Protein AF-A0A9D8SVN0-F1 (afdb_monomer)

pLDDT: mean 80.16, std 19.75, range [36.03, 97.38]

Secondary structure (DSSP, 8-state):
--------------TT---EEEEEEEGGGHHHHHHHHHHHHHHHHHHSTTT-EEEEEEESSGGGHHHHHHHIIIII--SEEEEES-HHHHHT-HHHHHHHHHHHHHHT-EEEESSTTHHHHHHHHHHHHHHHHHT-----------------

Solvent-accessible surface area (backbone atoms only — not comparable to full-atom values): 8994 Å² total; per-residue (Å²): 136,86,82,80,80,78,79,79,72,78,75,72,78,76,86,75,73,57,50,26,38,34,37,38,36,23,55,78,32,41,77,58,21,68,70,19,52,61,56,22,56,52,48,41,46,73,76,45,68,88,53,60,45,76,48,78,48,78,33,64,42,74,71,50,46,57,62,50,48,54,47,37,49,74,75,65,59,36,57,30,37,38,36,28,36,67,49,70,66,49,72,74,33,61,72,53,46,54,49,50,54,52,48,26,66,74,65,76,29,54,71,50,64,28,56,35,81,48,36,63,58,49,54,54,50,51,53,50,52,51,51,51,60,75,65,50,78,84,75,76,79,72,77,80,74,79,86,81,80,80,86,128

Sequence (152 aa):
MASRNFIKREVEPQNDAHVKVGVIVVRECEDFAEKNLQPFIQRLKELGSSTQQIYVREVTKLHDSIIMIQYMAHYTDADSIIILAPEHLVLNTPALMDGIVQQQLQWNMYITMGGAERADDMQEMYATMREMEATAPDYDVEQSDNFDISFS

Radius of gyration: 20.17 Å; Cα contacts (8 Å, |Δi|>4): 191; chains: 1; bounding box: 63×46×59 Å

Nearest PDB structures (foldseek):
  1t13-assembly1_A  TM=7.261E-01  e=9.386E-06  Brucella abortus
  1rvv-assembly1_A  TM=7.468E-01  e=5.502E-05  Bacillus subtilis
  4tlb-assembly1_F  TM=5.303E-01  e=1.264E-02  Synechococcus elongatus PCC 7942 = FACHB-805
  4tlb-assembly1_B  TM=4.845E-01  e=1.440E-02  Synechococcus elongatus PCC 7942 = FACHB-805
  6pi6-assembly1_A  TM=7.034E-01  e=3.567E-01  Pseudomonas sp. ADP

Foldseek 3Di:
DDDDDDPPDPPDPPLQPLAEEEEEEEQVANVQCVVFVVLQVVLLCVVSPPRHHYHYDYDHHPQCVLVVLVVCCVPVVHQEYEYRDDPVVQVVPVVNVVSVVVSCVVSVHHYYYYGSVCNVVRVVVSVVSVVCVVPPDPPPPPPPPDPPDDDD

Structure (mmCIF, N/CA/C/O backbone):
data_AF-A0A9D8SVN0-F1
#
_entry.id   AF-A0A9D8SVN0-F1
#
loop_
_atom_site.group_PDB
_atom_site.id
_atom_site.type_symbol
_atom_site.label_atom_id
_atom_site.label_alt_id
_atom_site.label_comp_id
_atom_site.label_asym_id
_atom_site.label_entity_id
_atom_site.label_seq_id
_atom_site.pdbx_PDB_ins_code
_atom_site.Cartn_x
_atom_site.Cartn_y
_atom_site.Cartn_z
_atom_site.occupancy
_atom_site.B_iso_or_equiv
_atom_site.auth_seq_id
_atom_site.auth_comp_id
_atom_site.auth_asym_id
_atom_site.auth_atom_id
_atom_site.pdbx_PDB_model_num
ATOM 1 N N . MET A 1 1 ? 19.371 4.076 -45.544 1.00 39.22 1 MET A N 1
ATOM 2 C CA . MET A 1 1 ? 18.449 3.957 -44.395 1.00 39.22 1 MET A CA 1
ATOM 3 C C . MET A 1 1 ? 18.617 2.557 -43.831 1.00 39.22 1 MET A C 1
ATOM 5 O O . MET A 1 1 ? 18.147 1.614 -44.448 1.00 39.22 1 MET A O 1
ATOM 9 N N . ALA A 1 2 ? 19.409 2.404 -42.768 1.00 36.03 2 ALA A N 1
ATOM 10 C CA . ALA A 1 2 ? 19.666 1.101 -42.159 1.00 36.03 2 ALA A CA 1
ATOM 11 C C . ALA A 1 2 ? 18.577 0.819 -41.117 1.00 36.03 2 ALA A C 1
ATOM 13 O O . ALA A 1 2 ? 18.496 1.517 -40.107 1.00 36.03 2 ALA A O 1
ATOM 14 N N . SER A 1 3 ? 17.720 -0.164 -41.390 1.00 38.50 3 SER A N 1
ATOM 15 C CA . SER A 1 3 ? 16.725 -0.655 -40.437 1.00 38.50 3 SER A CA 1
ATOM 16 C C . SER A 1 3 ? 17.440 -1.329 -39.269 1.00 38.50 3 SER A C 1
ATOM 18 O O . SER A 1 3 ? 18.099 -2.353 -39.445 1.00 38.50 3 SER A O 1
ATOM 20 N N . ARG A 1 4 ? 17.335 -0.740 -38.075 1.00 38.78 4 ARG A N 1
ATOM 21 C CA . ARG A 1 4 ? 17.746 -1.383 -36.824 1.00 38.78 4 ARG A CA 1
ATOM 22 C C . ARG A 1 4 ? 16.753 -2.504 -36.523 1.00 38.78 4 ARG A C 1
ATOM 24 O O . ARG A 1 4 ? 15.588 -2.241 -36.243 1.00 38.78 4 ARG A O 1
ATOM 31 N N . ASN A 1 5 ? 17.219 -3.745 -36.616 1.00 38.44 5 ASN A N 1
ATOM 32 C CA . ASN A 1 5 ? 16.486 -4.908 -36.135 1.00 38.44 5 ASN A CA 1
ATOM 33 C C . ASN A 1 5 ? 16.441 -4.847 -34.605 1.00 38.44 5 ASN A C 1
ATOM 35 O O . ASN A 1 5 ? 17.459 -5.043 -33.946 1.00 38.44 5 ASN A O 1
ATOM 39 N N . PHE A 1 6 ? 15.265 -4.566 -34.048 1.00 38.81 6 PHE A N 1
ATOM 40 C CA . PHE A 1 6 ? 14.993 -4.787 -32.634 1.00 38.81 6 PHE A CA 1
ATOM 41 C C . PHE A 1 6 ? 14.895 -6.297 -32.421 1.00 38.81 6 PHE A C 1
ATOM 43 O O . PHE A 1 6 ? 13.925 -6.933 -32.837 1.00 38.81 6 PHE A O 1
ATOM 50 N N . ILE A 1 7 ? 15.932 -6.882 -31.827 1.00 46.34 7 ILE A N 1
ATOM 51 C CA . ILE A 1 7 ? 15.885 -8.256 -31.337 1.00 46.34 7 ILE A CA 1
ATOM 52 C C . ILE A 1 7 ? 14.891 -8.240 -30.175 1.00 46.34 7 ILE A C 1
ATOM 54 O O . ILE A 1 7 ? 15.217 -7.774 -29.087 1.00 46.34 7 ILE A O 1
ATOM 58 N N . LYS A 1 8 ? 13.662 -8.709 -30.415 1.00 42.19 8 LYS A N 1
ATOM 59 C CA . LYS A 1 8 ? 12.752 -9.108 -29.340 1.00 42.19 8 LYS A CA 1
ATOM 60 C C . LYS A 1 8 ? 13.423 -10.276 -28.618 1.00 42.19 8 LYS A C 1
ATOM 62 O O . LYS A 1 8 ? 13.339 -11.407 -29.086 1.00 42.19 8 LYS A O 1
ATOM 67 N N . ARG A 1 9 ? 14.152 -10.001 -27.533 1.00 41.72 9 ARG A N 1
ATOM 68 C CA . ARG A 1 9 ? 14.438 -11.037 -26.540 1.00 41.72 9 ARG A CA 1
ATOM 69 C C . ARG A 1 9 ? 13.081 -11.426 -25.966 1.00 41.72 9 ARG A C 1
ATOM 71 O O . ARG A 1 9 ? 12.394 -10.576 -25.408 1.00 41.72 9 ARG A O 1
ATOM 78 N N . GLU A 1 10 ? 12.666 -12.670 -26.184 1.00 39.28 10 GLU A N 1
ATOM 79 C CA . GLU A 1 10 ? 11.624 -13.276 -25.362 1.00 39.28 10 GLU A CA 1
ATOM 80 C C . GLU A 1 10 ? 12.112 -13.182 -23.917 1.00 39.28 10 GLU A C 1
ATOM 82 O O . GLU A 1 10 ? 13.098 -13.814 -23.540 1.00 39.28 10 GLU A O 1
ATOM 87 N N . VAL A 1 11 ? 11.478 -12.302 -23.145 1.00 43.81 11 VAL A N 1
ATOM 88 C CA . VAL A 1 11 ? 11.601 -12.295 -21.694 1.00 43.81 11 VAL A CA 1
ATOM 89 C C . VAL A 1 11 ? 10.918 -13.582 -21.255 1.00 43.81 11 VAL A C 1
ATOM 91 O O . VAL A 1 11 ? 9.690 -13.670 -21.266 1.00 43.81 11 VAL A O 1
ATOM 94 N N . GLU A 1 12 ? 11.703 -14.622 -20.977 1.00 36.03 12 GLU A N 1
ATOM 95 C CA . GLU A 1 12 ? 11.165 -15.803 -20.311 1.00 36.03 12 GLU A CA 1
ATOM 96 C C . GLU A 1 12 ? 10.483 -15.322 -19.022 1.00 36.03 12 GLU A C 1
ATOM 98 O O . GLU A 1 12 ? 11.104 -14.580 -18.252 1.00 36.03 12 GLU A O 1
ATOM 103 N N . PRO A 1 13 ? 9.215 -15.685 -18.771 1.00 39.72 13 PRO A N 1
ATOM 104 C CA . PRO A 1 13 ? 8.582 -15.337 -17.516 1.00 39.72 13 PRO A CA 1
ATOM 105 C C . PRO A 1 13 ? 9.348 -16.077 -16.419 1.00 39.72 13 PRO A C 1
ATOM 107 O O . PRO A 1 13 ? 9.207 -17.291 -16.269 1.00 39.72 13 PRO A O 1
ATOM 110 N N . GLN A 1 14 ? 10.184 -15.364 -15.659 1.00 43.16 14 GLN A N 1
ATOM 111 C CA . GLN A 1 14 ? 10.701 -15.871 -14.392 1.00 43.16 14 GLN A CA 1
ATOM 112 C C . GLN A 1 14 ? 9.515 -16.000 -13.433 1.00 43.16 14 GLN A C 1
ATOM 114 O O . GLN A 1 14 ? 9.198 -15.102 -12.659 1.00 43.16 14 GLN A O 1
ATOM 119 N N . ASN A 1 15 ? 8.826 -17.131 -13.538 1.00 40.09 15 ASN A N 1
ATOM 120 C CA . ASN A 1 15 ? 7.555 -17.421 -12.888 1.00 40.09 15 ASN A CA 1
ATOM 121 C C . ASN A 1 15 ? 7.702 -17.820 -11.403 1.00 40.09 15 ASN A C 1
ATOM 123 O O . ASN A 1 15 ? 6.750 -18.321 -10.818 1.00 40.09 15 ASN A O 1
ATOM 127 N N . ASP A 1 16 ? 8.873 -17.596 -10.792 1.00 44.72 16 ASP A N 1
ATOM 128 C CA . ASP A 1 16 ? 9.212 -18.094 -9.446 1.00 44.72 16 ASP A CA 1
ATOM 129 C C . ASP A 1 16 ? 9.605 -16.991 -8.443 1.00 44.72 16 ASP A C 1
ATOM 131 O O . ASP A 1 16 ? 10.045 -17.278 -7.326 1.00 44.72 16 ASP A O 1
ATOM 135 N N . ALA A 1 17 ? 9.436 -15.710 -8.785 1.00 53.66 17 ALA A N 1
ATOM 136 C CA . ALA A 1 17 ? 9.584 -14.646 -7.797 1.00 53.66 17 ALA A CA 1
ATOM 137 C C . ALA A 1 17 ? 8.322 -14.560 -6.926 1.00 53.66 17 ALA A C 1
ATOM 139 O O . ALA A 1 17 ? 7.291 -14.026 -7.332 1.00 53.66 17 ALA A O 1
ATOM 140 N N . HIS A 1 18 ? 8.408 -15.103 -5.712 1.00 69.25 18 HIS A N 1
ATOM 141 C CA . HIS A 1 18 ? 7.422 -14.895 -4.656 1.00 69.25 18 HIS A CA 1
ATOM 142 C C . HIS A 1 18 ? 7.279 -13.396 -4.362 1.00 69.25 18 HIS A C 1
ATOM 144 O O . HIS A 1 18 ? 8.107 -12.839 -3.647 1.00 69.25 18 HIS A O 1
ATOM 150 N N . VAL A 1 19 ? 6.241 -12.753 -4.899 1.00 80.62 19 VAL A N 1
ATOM 151 C CA . VAL A 1 19 ? 6.002 -11.320 -4.678 1.00 80.62 19 VAL A CA 1
ATOM 152 C C . VAL A 1 19 ? 5.753 -11.068 -3.193 1.00 80.62 19 VAL A C 1
ATOM 154 O O . VAL A 1 19 ? 4.867 -11.677 -2.583 1.00 80.62 19 VAL A O 1
ATOM 157 N N . LYS A 1 20 ? 6.528 -10.166 -2.601 1.00 88.94 20 LYS A N 1
ATOM 158 C CA . LYS A 1 20 ? 6.401 -9.751 -1.205 1.00 88.94 20 LYS A CA 1
ATOM 159 C C . LYS A 1 20 ? 5.658 -8.425 -1.131 1.00 88.94 20 LYS A C 1
ATOM 161 O O . LYS A 1 20 ? 6.157 -7.394 -1.570 1.00 88.94 20 LYS A O 1
ATOM 166 N N . VAL A 1 21 ? 4.469 -8.439 -0.544 1.00 91.62 21 VAL A N 1
ATOM 167 C CA . VAL A 1 21 ? 3.633 -7.245 -0.390 1.00 91.62 21 VAL A CA 1
ATOM 168 C C . VAL A 1 21 ? 3.636 -6.785 1.059 1.00 91.62 21 VAL A C 1
ATOM 170 O O . VAL A 1 21 ? 3.237 -7.521 1.962 1.00 91.62 21 VAL A O 1
ATOM 173 N N . GLY A 1 22 ? 4.046 -5.543 1.286 1.00 94.38 22 GLY A N 1
ATOM 174 C CA . GLY A 1 22 ? 3.865 -4.845 2.549 1.00 94.38 22 GLY A CA 1
ATOM 175 C C . GLY A 1 22 ? 2.498 -4.165 2.616 1.00 94.38 22 GLY A C 1
ATOM 176 O O . GLY A 1 22 ? 2.075 -3.485 1.686 1.00 94.38 22 GLY A O 1
ATOM 177 N N . VAL A 1 23 ? 1.803 -4.317 3.737 1.00 95.94 23 VAL A N 1
ATOM 178 C CA . VAL A 1 23 ? 0.540 -3.628 4.021 1.00 95.94 23 VAL A CA 1
ATOM 179 C C . VAL A 1 23 ? 0.707 -2.831 5.302 1.00 95.94 23 VAL A C 1
ATOM 181 O O . VAL A 1 23 ? 0.926 -3.398 6.375 1.00 95.94 23 VAL A O 1
ATOM 184 N N . ILE A 1 24 ? 0.595 -1.512 5.195 1.00 97.00 24 ILE A N 1
ATOM 185 C CA . ILE A 1 24 ? 0.672 -0.586 6.321 1.00 97.00 24 ILE A CA 1
ATOM 186 C C . ILE A 1 24 ? -0.748 -0.178 6.701 1.00 97.00 24 ILE A C 1
ATOM 188 O O . ILE A 1 24 ? -1.442 0.501 5.949 1.00 97.00 24 ILE A O 1
ATOM 192 N N . VAL A 1 25 ? -1.177 -0.592 7.887 1.00 97.38 25 VAL A N 1
ATOM 193 C CA . VAL A 1 25 ? -2.448 -0.212 8.504 1.00 97.3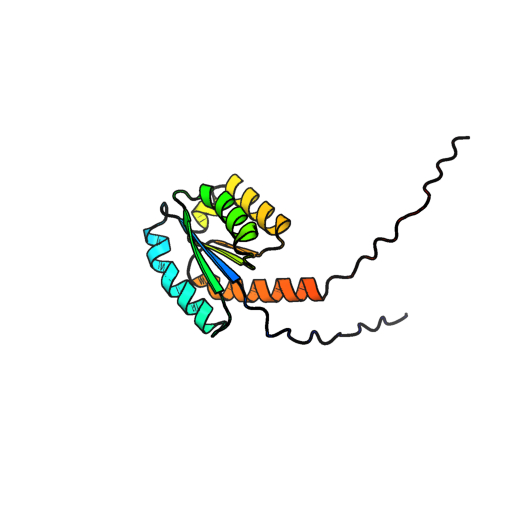8 25 VAL A CA 1
ATOM 194 C C . VAL A 1 25 ? -2.22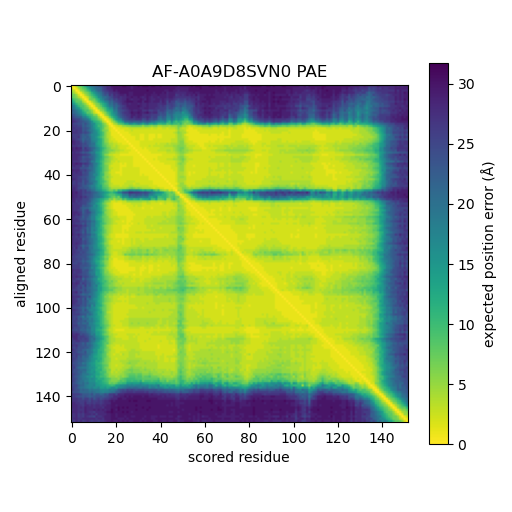4 1.040 9.345 1.00 97.38 25 VAL A C 1
ATOM 196 O O . VAL A 1 25 ? -1.415 1.033 10.272 1.00 97.38 25 VAL A O 1
ATOM 199 N N . VAL A 1 26 ? -2.941 2.118 9.040 1.00 96.62 26 VAL A N 1
ATOM 200 C CA . VAL A 1 26 ? -2.835 3.383 9.775 1.00 96.62 26 VAL A CA 1
ATOM 201 C C . VAL A 1 26 ? -3.972 3.469 10.792 1.00 96.62 26 VAL A C 1
ATOM 203 O O . VAL A 1 26 ? -5.132 3.559 10.403 1.00 96.62 26 VAL A O 1
ATOM 206 N N . ARG A 1 27 ? -3.659 3.479 12.094 1.00 94.75 27 ARG A N 1
ATOM 207 C CA . ARG A 1 27 ? -4.675 3.506 13.169 1.00 94.75 27 ARG A CA 1
ATOM 208 C C . ARG A 1 27 ? -5.507 4.786 13.191 1.00 94.75 27 ARG A C 1
ATOM 210 O O . ARG A 1 27 ? -6.687 4.743 13.499 1.00 94.75 27 ARG A O 1
ATOM 217 N N . GLU A 1 28 ? -4.931 5.920 12.802 1.00 94.81 28 GLU A N 1
ATOM 218 C CA . GLU A 1 28 ? -5.683 7.165 12.568 1.00 94.81 28 GLU A CA 1
ATOM 219 C C . GLU A 1 28 ? -6.804 7.003 11.516 1.00 94.81 28 GLU A C 1
ATOM 221 O O . GLU A 1 28 ? -7.737 7.799 11.475 1.00 94.81 28 GLU A O 1
ATOM 226 N N . CYS A 1 29 ? -6.733 5.959 10.684 1.00 94.06 29 CYS A N 1
ATOM 227 C CA . CYS A 1 29 ? -7.706 5.599 9.655 1.00 94.06 29 CYS A CA 1
ATOM 228 C C . CYS A 1 29 ? -8.336 4.212 9.914 1.00 94.06 29 CYS A C 1
ATOM 230 O O . CYS A 1 29 ? -8.627 3.497 8.954 1.00 94.06 29 CYS A O 1
ATOM 232 N N . GLU A 1 30 ? -8.530 3.816 11.179 1.00 93.69 30 GLU A N 1
ATOM 233 C CA . GLU A 1 30 ? -8.972 2.466 11.584 1.00 93.69 30 GLU A CA 1
ATOM 234 C C . GLU A 1 30 ? -10.213 1.977 10.820 1.00 93.69 30 GLU A C 1
ATOM 236 O O . GLU A 1 30 ? -10.130 0.950 10.151 1.00 93.69 30 GLU A O 1
ATOM 241 N N . ASP A 1 31 ? -11.300 2.758 10.782 1.00 96.00 31 ASP A N 1
ATOM 242 C CA . ASP A 1 31 ? -12.530 2.400 10.051 1.00 96.00 31 ASP A CA 1
ATOM 243 C C . ASP A 1 31 ? -12.273 2.080 8.566 1.00 96.00 31 ASP A C 1
ATOM 245 O O . ASP A 1 31 ? -12.869 1.174 7.973 1.00 96.00 31 ASP A O 1
ATOM 249 N N . PHE A 1 32 ? -11.377 2.845 7.935 1.00 96.06 32 PHE A N 1
ATOM 250 C CA . PHE A 1 32 ? -11.007 2.629 6.542 1.00 96.06 32 PHE A CA 1
ATOM 251 C C . PHE A 1 32 ? -10.159 1.365 6.395 1.00 96.06 32 PHE A C 1
ATOM 253 O O . PHE A 1 32 ? -10.389 0.573 5.479 1.00 96.06 32 PHE A O 1
ATOM 260 N N . ALA A 1 33 ? -9.190 1.162 7.285 1.00 94.31 33 ALA A N 1
ATOM 261 C CA . ALA A 1 33 ? -8.308 0.009 7.243 1.00 94.31 33 ALA A CA 1
ATOM 262 C C . ALA A 1 33 ? -9.057 -1.302 7.523 1.00 94.31 33 ALA A C 1
ATOM 264 O O . ALA A 1 33 ? -8.877 -2.262 6.775 1.00 94.31 33 ALA A O 1
ATOM 265 N N . GLU A 1 34 ? -9.948 -1.342 8.517 1.00 94.69 34 GLU A N 1
ATOM 266 C CA . GLU A 1 34 ? -10.769 -2.517 8.835 1.00 94.69 34 GLU A CA 1
ATOM 267 C C . GLU A 1 34 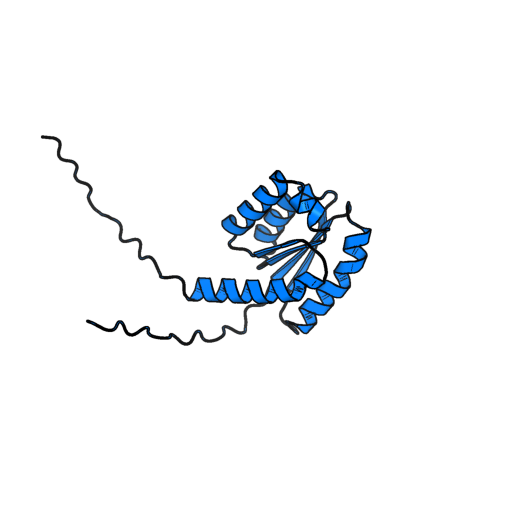? -11.625 -2.951 7.643 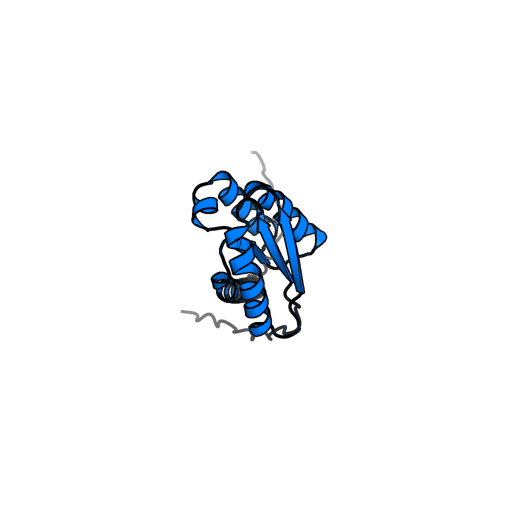1.00 94.69 34 GLU A C 1
ATOM 269 O O . GLU A 1 34 ? -11.682 -4.135 7.299 1.00 94.69 34 GLU A O 1
ATOM 274 N N . LYS A 1 35 ? -12.242 -1.980 6.960 1.00 96.88 35 LYS A N 1
ATOM 275 C CA . LYS A 1 35 ? -13.077 -2.240 5.786 1.00 96.88 35 LYS A CA 1
ATOM 276 C C . LYS A 1 35 ? -12.281 -2.787 4.599 1.00 96.88 35 LYS A C 1
ATOM 278 O O . LYS A 1 35 ? -12.834 -3.551 3.810 1.00 96.88 35 LYS A O 1
ATOM 283 N N . ASN A 1 36 ? -11.020 -2.386 4.443 1.00 97.19 36 ASN A N 1
ATOM 284 C CA . ASN A 1 36 ? -10.248 -2.646 3.226 1.00 97.19 36 ASN A CA 1
ATOM 285 C C . ASN A 1 36 ? -9.191 -3.745 3.364 1.00 97.19 36 ASN A C 1
ATOM 287 O O . ASN A 1 36 ? -8.867 -4.376 2.363 1.00 97.19 36 ASN A O 1
ATOM 291 N N . LEU A 1 37 ? -8.686 -4.031 4.566 1.00 95.31 37 LEU A N 1
ATOM 292 C CA . LEU A 1 37 ? -7.576 -4.967 4.763 1.00 95.31 37 LEU A CA 1
ATOM 293 C C . LEU A 1 37 ? -7.902 -6.384 4.278 1.00 95.31 37 LEU A C 1
ATOM 295 O O . LEU A 1 37 ? -7.150 -6.959 3.493 1.00 95.31 37 LEU A O 1
ATOM 299 N N . GLN A 1 38 ? -9.014 -6.961 4.744 1.00 94.94 38 GLN A N 1
ATOM 300 C CA . GLN A 1 38 ? -9.378 -8.331 4.367 1.00 94.94 38 GLN A CA 1
ATOM 301 C C . GLN A 1 38 ? -9.735 -8.448 2.880 1.00 94.94 38 GLN A C 1
ATOM 303 O O . GLN A 1 38 ? -9.192 -9.344 2.232 1.00 94.94 38 GLN A O 1
ATOM 308 N N . PRO A 1 39 ? -10.561 -7.553 2.295 1.00 95.12 39 PRO A N 1
ATOM 309 C CA . PRO A 1 39 ? -10.818 -7.588 0.858 1.00 95.12 39 PRO A CA 1
ATOM 310 C C . PRO A 1 39 ? -9.550 -7.404 0.014 1.00 95.12 39 PRO A C 1
ATOM 312 O O . PRO A 1 39 ? -9.384 -8.116 -0.972 1.00 95.12 39 PRO A O 1
ATOM 315 N N . PHE A 1 40 ? -8.625 -6.531 0.427 1.00 92.75 40 PHE A N 1
ATOM 316 C CA . PHE A 1 40 ? -7.339 -6.343 -0.248 1.00 92.75 40 PHE A CA 1
ATOM 317 C C . PHE A 1 40 ? -6.504 -7.632 -0.247 1.00 92.75 40 PHE A C 1
ATOM 319 O O . PHE A 1 40 ? -6.081 -8.107 -1.299 1.00 92.75 40 PHE A O 1
ATOM 326 N N . ILE A 1 41 ? -6.316 -8.251 0.926 1.00 91.69 41 ILE A N 1
ATOM 327 C CA . ILE A 1 41 ? -5.564 -9.509 1.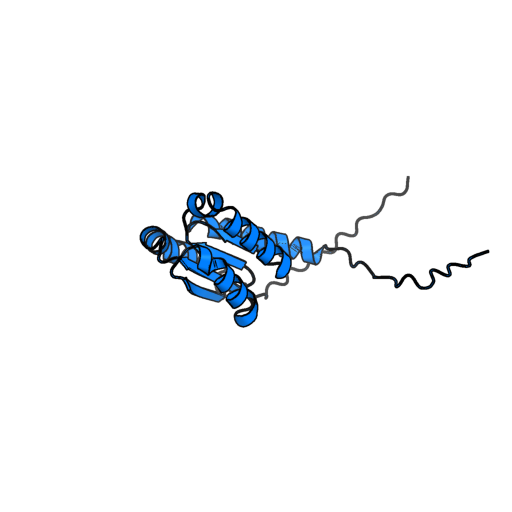062 1.00 91.69 41 ILE A CA 1
ATOM 328 C C . ILE A 1 41 ? -6.217 -10.633 0.254 1.00 91.69 41 ILE A C 1
ATOM 330 O O . ILE A 1 41 ? -5.519 -11.425 -0.380 1.00 91.69 41 ILE A O 1
ATOM 334 N N . GLN A 1 42 ? -7.546 -10.728 0.297 1.00 91.62 42 GLN A N 1
ATOM 335 C CA . GLN A 1 42 ? -8.291 -11.731 -0.452 1.00 91.62 42 GLN A CA 1
ATOM 336 C C . GLN A 1 42 ? -8.089 -11.546 -1.958 1.00 91.62 42 GLN A C 1
ATOM 338 O O . GLN A 1 42 ? -7.774 -12.515 -2.648 1.00 91.62 42 GLN A O 1
ATOM 343 N N . ARG A 1 43 ? -8.175 -10.304 -2.449 1.00 91.25 43 ARG A N 1
ATOM 344 C CA . ARG A 1 43 ? -7.970 -9.990 -3.862 1.00 91.25 43 ARG A CA 1
ATOM 345 C C . ARG A 1 43 ? -6.550 -10.319 -4.319 1.00 91.25 43 ARG A C 1
ATOM 347 O O . ARG A 1 43 ? -6.389 -10.990 -5.331 1.00 91.25 43 ARG A O 1
ATOM 354 N N . LEU A 1 44 ? -5.529 -9.960 -3.540 1.00 87.44 44 LEU A N 1
ATOM 355 C CA . LEU A 1 44 ? -4.142 -10.338 -3.837 1.00 87.44 44 LEU A CA 1
ATOM 356 C C . LEU A 1 44 ? -3.958 -11.859 -3.943 1.00 87.44 44 LEU A C 1
ATOM 358 O O . LEU A 1 44 ? -3.344 -12.355 -4.882 1.00 87.44 44 LEU A O 1
ATOM 362 N N . LYS A 1 45 ? -4.555 -12.630 -3.028 1.00 86.25 45 LYS A N 1
ATOM 363 C CA . LYS A 1 45 ? -4.484 -14.099 -3.077 1.00 86.25 45 LYS A CA 1
ATOM 364 C C . LYS A 1 45 ? -5.171 -14.692 -4.307 1.00 86.25 45 LYS A C 1
ATOM 366 O O . LYS A 1 45 ? -4.713 -15.710 -4.820 1.00 86.25 45 LYS A O 1
ATOM 371 N N . GLU A 1 46 ? -6.260 -14.096 -4.776 1.00 86.88 46 GLU A N 1
ATOM 372 C CA . GLU A 1 46 ? -6.921 -14.514 -6.021 1.00 86.88 46 GLU A CA 1
ATOM 373 C C . GLU A 1 46 ? -6.038 -14.246 -7.242 1.00 86.88 46 GLU A C 1
ATOM 375 O O . GLU A 1 46 ? -5.991 -15.060 -8.161 1.00 86.88 46 GLU A O 1
ATOM 380 N N . LEU A 1 47 ? -5.308 -13.135 -7.215 1.00 83.00 47 LEU A N 1
ATOM 381 C CA . LEU A 1 47 ? -4.440 -12.665 -8.287 1.00 83.00 47 LEU A CA 1
ATOM 382 C C . LEU A 1 47 ? -3.088 -13.394 -8.374 1.00 83.00 47 LEU A C 1
ATOM 384 O O . LEU A 1 47 ? -2.564 -13.588 -9.469 1.00 83.00 47 LEU A O 1
ATOM 388 N N . GLY A 1 48 ? -2.521 -13.797 -7.236 1.00 69.38 48 GLY A N 1
ATOM 389 C CA . GLY A 1 48 ? -1.180 -14.392 -7.125 1.00 69.38 48 GLY A CA 1
ATOM 390 C C . GLY A 1 48 ? -1.162 -15.778 -6.475 1.00 69.38 48 GLY A C 1
ATOM 391 O O . GLY A 1 48 ? -0.158 -16.159 -5.873 1.00 69.38 48 GLY A O 1
ATOM 392 N N . SER A 1 49 ? -2.295 -16.490 -6.527 1.00 50.66 49 SER A N 1
ATOM 393 C CA . SER A 1 49 ? -2.595 -17.752 -5.832 1.00 50.66 49 SER A CA 1
ATOM 394 C C . SER A 1 49 ? -1.371 -18.638 -5.563 1.00 50.66 49 SER A C 1
ATOM 396 O O . SER A 1 49 ? -0.907 -19.363 -6.438 1.00 50.66 49 SER A O 1
ATOM 398 N N . SER A 1 50 ? -0.924 -18.605 -4.297 1.00 50.41 50 SER A N 1
ATOM 399 C CA . SER A 1 50 ? 0.032 -19.479 -3.580 1.00 50.41 50 SER A CA 1
ATOM 400 C C . SER A 1 50 ? 1.465 -18.989 -3.330 1.00 50.41 50 SER A C 1
ATOM 402 O O . SER A 1 50 ? 2.067 -19.462 -2.366 1.00 50.41 50 SER A O 1
ATOM 404 N N . THR A 1 51 ? 2.006 -18.025 -4.079 1.00 55.31 51 THR A N 1
ATOM 405 C CA . THR A 1 51 ? 3.420 -17.610 -3.923 1.00 55.31 51 THR A CA 1
ATOM 406 C C . THR A 1 51 ? 3.612 -16.250 -3.252 1.00 55.31 51 THR A C 1
ATOM 408 O O . THR A 1 51 ? 4.724 -15.937 -2.833 1.00 55.31 51 THR A O 1
ATOM 411 N N . GLN A 1 52 ? 2.550 -15.468 -3.077 1.00 70.94 52 GLN A N 1
ATOM 412 C CA . GLN A 1 52 ? 2.636 -14.117 -2.526 1.00 70.94 52 GLN A CA 1
ATOM 413 C C . GLN A 1 52 ? 2.801 -14.117 -0.995 1.00 70.94 52 GLN A C 1
ATOM 415 O O . GLN A 1 52 ? 1.990 -14.697 -0.267 1.00 70.94 52 GLN A O 1
ATOM 420 N N . GLN A 1 53 ? 3.842 -13.448 -0.492 1.00 86.00 53 GLN A N 1
ATOM 421 C CA . GLN A 1 53 ? 4.056 -13.237 0.943 1.00 86.00 53 GLN A CA 1
ATOM 422 C C . GLN A 1 53 ? 3.526 -11.860 1.333 1.00 86.00 53 GLN A C 1
ATOM 424 O O . GLN A 1 53 ? 3.919 -10.860 0.746 1.00 86.00 53 GLN A O 1
ATOM 429 N N . ILE A 1 54 ? 2.632 -11.798 2.321 1.00 89.88 54 ILE A N 1
ATOM 430 C CA . ILE A 1 54 ? 2.001 -10.542 2.744 1.00 89.88 54 ILE A CA 1
ATOM 431 C C . ILE A 1 54 ? 2.454 -10.204 4.165 1.00 89.88 54 ILE A C 1
ATOM 433 O O . ILE A 1 54 ? 2.216 -10.972 5.100 1.00 89.88 54 ILE A O 1
ATOM 437 N N . TYR A 1 55 ? 3.069 -9.036 4.339 1.00 92.44 55 TYR A N 1
ATOM 438 C CA . TYR A 1 55 ? 3.508 -8.514 5.629 1.00 92.44 55 TYR A CA 1
ATOM 439 C C . TYR A 1 55 ? 2.616 -7.354 6.057 1.00 92.44 55 TYR A C 1
ATOM 441 O O . TYR A 1 55 ? 2.728 -6.249 5.541 1.00 92.44 55 TYR A O 1
ATOM 449 N N . VAL A 1 56 ? 1.756 -7.585 7.047 1.00 94.75 56 VAL A N 1
ATOM 450 C CA . VAL A 1 56 ? 0.925 -6.521 7.626 1.00 94.75 56 VAL A CA 1
ATOM 451 C C . VAL A 1 56 ? 1.645 -5.900 8.824 1.00 94.75 56 VAL A C 1
ATOM 453 O O . VAL A 1 56 ? 2.149 -6.619 9.698 1.00 94.75 56 VAL A O 1
ATOM 456 N N . ARG A 1 57 ? 1.711 -4.569 8.881 1.00 96.25 57 ARG A N 1
ATOM 457 C CA . ARG A 1 57 ? 2.172 -3.809 10.051 1.00 96.25 57 ARG A CA 1
ATOM 458 C C . ARG A 1 57 ? 1.259 -2.630 10.307 1.00 96.25 57 ARG A C 1
ATOM 460 O O . ARG A 1 57 ? 0.695 -2.057 9.385 1.00 96.25 57 ARG A O 1
ATOM 467 N N . GLU A 1 58 ? 1.171 -2.255 11.571 1.00 96.56 58 GLU A N 1
ATOM 468 C CA . GLU A 1 58 ? 0.387 -1.110 12.006 1.00 96.56 58 GLU A CA 1
ATOM 469 C C . GLU A 1 58 ? 1.293 0.066 12.354 1.00 96.56 58 GLU A C 1
ATOM 471 O O . GLU A 1 58 ? 2.372 -0.105 12.928 1.00 96.56 58 GLU A O 1
ATOM 476 N N . VAL A 1 59 ? 0.809 1.264 12.057 1.00 97.12 59 VAL A N 1
ATOM 477 C CA . VAL A 1 59 ? 1.380 2.532 12.505 1.00 97.12 59 VAL A CA 1
ATOM 478 C C . VAL A 1 59 ? 0.298 3.381 13.159 1.00 97.12 59 VAL A C 1
ATOM 480 O O . VAL A 1 59 ? -0.890 3.221 12.876 1.00 97.12 59 VAL A O 1
ATOM 483 N N . THR A 1 60 ? 0.687 4.283 14.062 1.00 96.06 60 THR A N 1
ATOM 484 C CA . THR A 1 60 ? -0.301 5.081 14.801 1.00 96.06 60 THR A CA 1
ATOM 485 C C . THR A 1 60 ? -0.852 6.198 13.928 1.00 96.06 60 THR A C 1
ATOM 487 O O . THR A 1 60 ? -2.067 6.338 13.802 1.00 96.06 60 THR A O 1
ATOM 490 N N . LYS A 1 61 ? 0.039 6.988 13.325 1.00 95.00 61 LYS A N 1
ATOM 491 C CA . LYS A 1 61 ? -0.319 8.159 12.527 1.00 95.00 61 LYS A CA 1
ATOM 492 C C . LYS A 1 61 ? 0.085 7.974 11.081 1.00 95.00 61 LYS A C 1
ATOM 494 O O . LYS A 1 61 ? 1.015 7.232 10.772 1.00 95.00 61 LYS A O 1
ATOM 499 N N . LEU A 1 62 ? -0.562 8.716 10.191 1.00 93.56 62 LEU A N 1
ATOM 500 C CA . LEU A 1 62 ? -0.286 8.606 8.764 1.00 93.56 62 LEU A CA 1
ATOM 501 C C . LEU A 1 62 ? 1.187 8.910 8.411 1.00 93.56 62 LEU A C 1
ATOM 503 O O . LEU A 1 62 ? 1.771 8.224 7.574 1.00 93.56 62 LEU A O 1
ATOM 507 N N . HIS A 1 63 ? 1.823 9.869 9.092 1.00 93.25 63 HIS A N 1
ATOM 508 C CA . HIS A 1 63 ? 3.232 10.220 8.856 1.00 93.25 63 HIS A CA 1
ATOM 509 C C . HIS A 1 63 ? 4.234 9.133 9.266 1.00 93.25 63 HIS A C 1
ATOM 511 O O . HIS A 1 63 ? 5.318 9.053 8.689 1.00 93.25 63 HIS A O 1
ATOM 517 N N . ASP A 1 64 ? 3.874 8.275 10.225 1.00 95.62 64 ASP A N 1
ATOM 518 C CA . ASP A 1 64 ? 4.723 7.165 10.673 1.00 95.62 64 ASP A CA 1
ATOM 519 C C . ASP A 1 64 ? 4.930 6.132 9.546 1.00 95.62 64 ASP A C 1
ATOM 521 O O . ASP A 1 64 ? 5.886 5.352 9.573 1.00 95.62 64 ASP A O 1
ATOM 525 N N . SER A 1 65 ? 4.069 6.156 8.518 1.00 95.06 65 SER A N 1
ATOM 526 C CA . SER A 1 65 ? 4.156 5.284 7.344 1.00 95.06 65 SER A CA 1
ATOM 527 C C . SER A 1 65 ? 5.493 5.411 6.613 1.00 95.06 65 SER A C 1
ATOM 529 O O . SER A 1 65 ? 5.979 4.412 6.099 1.00 95.06 65 SER A O 1
ATOM 531 N N . ILE A 1 66 ? 6.137 6.587 6.603 1.00 95.19 66 ILE A N 1
ATOM 532 C CA . ILE A 1 66 ? 7.440 6.779 5.934 1.00 95.19 66 ILE A CA 1
ATOM 533 C C . ILE A 1 66 ? 8.521 5.910 6.586 1.00 95.19 66 ILE A C 1
ATOM 535 O O . ILE A 1 66 ? 9.279 5.225 5.900 1.00 95.19 66 ILE A O 1
ATOM 539 N N . ILE A 1 67 ? 8.582 5.917 7.920 1.00 94.88 67 ILE A N 1
ATOM 540 C CA . ILE A 1 67 ? 9.547 5.107 8.673 1.00 94.88 67 ILE A CA 1
ATOM 541 C C . ILE A 1 67 ? 9.211 3.622 8.508 1.00 94.88 67 ILE A C 1
ATOM 543 O O . ILE A 1 67 ? 10.107 2.796 8.343 1.00 94.88 67 ILE A O 1
ATOM 547 N N . MET A 1 68 ? 7.921 3.276 8.505 1.00 96.62 68 MET A N 1
ATOM 548 C CA . MET A 1 68 ? 7.484 1.897 8.290 1.00 96.62 68 MET A CA 1
ATOM 549 C C . MET A 1 68 ? 7.831 1.380 6.887 1.00 96.62 68 MET A C 1
ATOM 551 O O . MET A 1 68 ? 8.255 0.234 6.764 1.00 96.62 68 MET A O 1
ATOM 555 N N . ILE A 1 69 ? 7.727 2.214 5.848 1.00 95.81 69 ILE A N 1
ATOM 556 C CA . ILE A 1 69 ? 8.177 1.886 4.488 1.00 95.81 69 ILE A CA 1
ATOM 557 C C . ILE A 1 69 ? 9.662 1.525 4.497 1.00 95.81 69 ILE A C 1
ATOM 559 O O . ILE A 1 69 ? 10.029 0.466 3.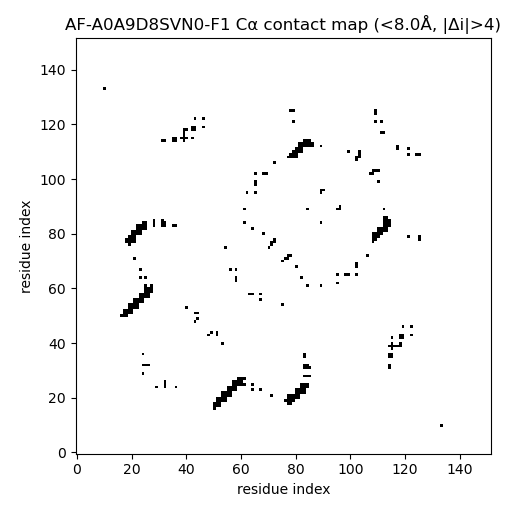998 1.00 95.81 69 ILE A O 1
ATOM 563 N N . GLN A 1 70 ? 10.510 2.366 5.101 1.00 93.69 70 GLN A N 1
ATOM 564 C CA . GLN A 1 70 ? 11.951 2.100 5.193 1.00 93.69 70 GLN A CA 1
ATOM 565 C C . GLN A 1 70 ? 12.240 0.794 5.931 1.00 93.69 70 GLN A C 1
ATOM 567 O O . GLN A 1 70 ? 13.088 0.008 5.511 1.00 93.69 70 GLN A O 1
ATOM 572 N N . TYR A 1 71 ? 11.513 0.544 7.022 1.00 94.38 71 TYR A N 1
ATOM 573 C CA . TYR A 1 71 ? 11.623 -0.702 7.767 1.00 94.38 71 TYR A CA 1
ATOM 574 C C . TYR A 1 71 ? 11.240 -1.912 6.902 1.00 94.38 71 TYR A C 1
ATOM 576 O O . TYR A 1 71 ? 11.976 -2.895 6.862 1.00 94.38 71 TYR A O 1
ATOM 584 N N . MET A 1 72 ? 10.115 -1.855 6.187 1.00 93.88 72 MET A N 1
ATOM 585 C CA . MET A 1 72 ? 9.681 -2.949 5.317 1.00 93.88 72 MET A CA 1
ATOM 586 C C . MET A 1 72 ? 10.651 -3.182 4.157 1.00 93.88 72 MET A C 1
ATOM 588 O O . MET A 1 72 ? 11.011 -4.331 3.896 1.00 93.88 72 MET A O 1
ATOM 592 N N . ALA A 1 73 ? 11.126 -2.118 3.515 1.00 90.94 73 ALA A N 1
ATOM 593 C CA . ALA A 1 73 ? 12.102 -2.223 2.439 1.00 90.94 73 ALA A CA 1
ATOM 594 C C . ALA A 1 73 ? 13.399 -2.888 2.927 1.00 90.94 73 ALA A C 1
ATOM 596 O O . ALA A 1 73 ? 13.896 -3.815 2.300 1.00 90.94 73 ALA A O 1
ATOM 597 N N . HIS A 1 74 ? 13.907 -2.493 4.098 1.00 88.94 74 HIS A N 1
ATOM 598 C CA . HIS A 1 74 ? 15.184 -3.001 4.596 1.00 88.94 74 HIS A CA 1
ATOM 599 C C . HIS A 1 74 ? 15.108 -4.396 5.239 1.00 88.94 74 HIS A C 1
ATOM 601 O O . HIS A 1 74 ? 16.029 -5.194 5.085 1.00 88.94 74 HIS A O 1
ATOM 607 N N . TYR A 1 75 ? 14.047 -4.691 5.997 1.00 87.25 75 TYR A N 1
ATOM 608 C CA . TYR A 1 75 ? 13.981 -5.899 6.834 1.00 87.25 75 TYR A CA 1
ATOM 609 C C . TYR A 1 75 ? 13.043 -6.979 6.306 1.00 87.25 75 TYR A C 1
ATOM 611 O O . TYR A 1 75 ? 13.214 -8.147 6.653 1.00 87.25 75 TYR A O 1
ATOM 619 N N . THR A 1 76 ? 12.032 -6.607 5.521 1.00 83.19 76 THR A N 1
ATOM 620 C CA . THR A 1 76 ? 11.109 -7.578 4.911 1.00 83.19 76 THR A CA 1
ATOM 621 C C . THR A 1 76 ? 11.369 -7.779 3.428 1.00 83.19 76 THR A C 1
ATOM 623 O O . THR A 1 76 ? 10.854 -8.746 2.871 1.00 83.19 76 THR A O 1
ATOM 626 N N . ASP A 1 77 ? 12.201 -6.918 2.825 1.00 85.06 77 ASP A N 1
ATOM 627 C CA . ASP A 1 77 ? 12.554 -6.975 1.407 1.00 85.06 77 ASP A CA 1
ATOM 628 C C . ASP A 1 77 ? 11.282 -6.980 0.544 1.00 85.06 77 ASP A C 1
ATOM 630 O O . ASP A 1 77 ? 11.080 -7.843 -0.302 1.00 85.06 77 ASP A O 1
ATOM 634 N N . ALA A 1 78 ? 10.344 -6.087 0.886 1.00 87.25 78 ALA A N 1
ATOM 635 C CA . ALA A 1 78 ? 9.055 -5.989 0.213 1.00 87.25 78 ALA A CA 1
ATOM 636 C C . ALA A 1 78 ? 9.243 -5.462 -1.217 1.00 87.25 78 ALA A C 1
ATOM 638 O O . ALA A 1 78 ? 9.916 -4.459 -1.425 1.00 87.25 78 ALA A O 1
ATOM 639 N N . ASP A 1 79 ? 8.604 -6.117 -2.184 1.00 87.94 79 ASP A N 1
ATOM 640 C CA . ASP A 1 79 ? 8.588 -5.725 -3.596 1.00 87.94 79 ASP A CA 1
ATOM 641 C C . ASP A 1 79 ? 7.628 -4.554 -3.865 1.00 87.94 79 ASP A C 1
ATOM 643 O O . ASP A 1 79 ? 7.788 -3.779 -4.809 1.00 87.94 79 ASP A O 1
ATOM 647 N N . SER A 1 80 ? 6.567 -4.464 -3.064 1.00 91.44 80 SER A N 1
ATOM 648 C CA . SER A 1 80 ? 5.546 -3.425 -3.165 1.00 91.44 80 SER A CA 1
ATOM 649 C C . SER A 1 80 ? 4.898 -3.168 -1.811 1.00 91.44 80 SER A C 1
ATOM 651 O O . SER A 1 80 ? 4.828 -4.061 -0.964 1.00 91.44 80 SER A O 1
ATOM 653 N N . ILE A 1 81 ? 4.426 -1.941 -1.587 1.00 94.75 81 ILE A N 1
ATOM 654 C CA . ILE A 1 81 ? 3.785 -1.532 -0.334 1.00 94.75 81 ILE A CA 1
ATOM 655 C C . ILE A 1 81 ? 2.479 -0.791 -0.617 1.00 94.75 81 ILE A C 1
ATOM 657 O O . ILE A 1 81 ? 2.419 0.080 -1.482 1.00 94.75 81 ILE A O 1
ATOM 661 N N . ILE A 1 82 ? 1.440 -1.087 0.165 1.00 95.62 82 ILE A N 1
ATOM 662 C CA . ILE A 1 82 ? 0.230 -0.263 0.256 1.00 95.62 82 ILE A CA 1
ATOM 663 C C . ILE A 1 82 ? 0.111 0.366 1.643 1.00 95.62 82 ILE A C 1
ATOM 665 O O . ILE A 1 82 ? 0.312 -0.293 2.665 1.00 95.62 82 ILE A O 1
ATOM 669 N N . ILE A 1 83 ? -0.274 1.638 1.679 1.00 96.62 83 ILE A N 1
ATOM 670 C CA . ILE A 1 83 ? -0.744 2.318 2.885 1.00 96.62 83 ILE A CA 1
ATOM 671 C C . ILE A 1 83 ? -2.275 2.325 2.861 1.00 96.62 83 ILE A C 1
ATOM 673 O O . ILE A 1 83 ? -2.887 2.969 2.007 1.00 96.62 83 ILE A O 1
ATOM 677 N N . LEU A 1 84 ? -2.903 1.632 3.813 1.00 96.62 84 LEU A N 1
ATOM 678 C CA . LEU A 1 84 ? -4.356 1.631 3.973 1.00 96.62 84 LEU A CA 1
ATOM 679 C C . LEU A 1 84 ? -4.806 2.924 4.649 1.00 96.62 84 LEU A C 1
ATOM 681 O O . LEU A 1 84 ? -4.935 3.010 5.871 1.00 96.62 84 LEU A O 1
ATOM 685 N N . ALA A 1 85 ? -5.034 3.934 3.819 1.00 95.81 85 ALA A N 1
ATOM 686 C CA . ALA A 1 85 ? -5.575 5.227 4.194 1.00 95.81 85 ALA A CA 1
ATOM 687 C C . ALA A 1 85 ? -6.347 5.828 3.007 1.00 95.81 85 ALA A C 1
ATOM 689 O O . ALA A 1 85 ? -6.004 5.558 1.853 1.00 95.81 85 ALA A O 1
ATOM 690 N N . PRO A 1 86 ? -7.359 6.677 3.255 1.00 94.62 86 PRO A N 1
ATOM 691 C CA . PRO A 1 86 ? -8.003 7.437 2.195 1.00 94.62 86 PRO A CA 1
ATOM 692 C C . PRO A 1 86 ? -6.990 8.304 1.435 1.00 94.62 86 PRO A C 1
ATOM 694 O O . PRO A 1 86 ? -6.287 9.118 2.034 1.00 94.62 86 PRO A O 1
ATOM 697 N N . GLU A 1 87 ? -6.964 8.190 0.107 1.00 92.31 87 GLU A N 1
ATOM 698 C CA . GLU A 1 87 ? -5.971 8.867 -0.745 1.00 92.31 87 GLU A CA 1
ATOM 699 C C . GLU A 1 87 ? -5.931 10.380 -0.533 1.00 92.31 87 GLU A C 1
ATOM 701 O O . GLU A 1 87 ? -4.861 10.978 -0.452 1.00 92.31 87 GLU A O 1
ATOM 706 N N . HIS A 1 88 ? -7.099 11.004 -0.364 1.00 91.12 88 HIS A N 1
ATOM 707 C CA . HIS A 1 88 ? -7.197 12.444 -0.143 1.00 91.12 88 HIS A CA 1
ATOM 708 C C . HIS A 1 88 ? -6.446 12.912 1.115 1.00 91.12 88 HIS A C 1
ATOM 710 O O . HIS A 1 88 ? -5.969 14.041 1.136 1.00 91.12 88 HIS A O 1
ATOM 716 N N . LEU A 1 89 ? -6.301 12.079 2.154 1.00 90.50 89 LEU A N 1
ATOM 717 C CA . LEU A 1 89 ? -5.537 12.446 3.353 1.00 90.50 89 LEU A CA 1
ATOM 718 C C . LEU A 1 89 ? -4.032 12.478 3.075 1.00 90.50 89 LEU A C 1
ATOM 720 O O . LEU A 1 89 ? -3.330 13.370 3.556 1.00 90.50 89 LEU A O 1
ATOM 724 N N . VAL A 1 90 ? -3.547 11.541 2.258 1.00 86.56 90 VAL A N 1
ATOM 725 C CA . VAL A 1 90 ? -2.139 11.484 1.854 1.00 86.56 90 VAL A CA 1
ATOM 726 C C . VAL A 1 90 ? -1.814 12.624 0.891 1.00 86.56 90 VAL A C 1
ATOM 728 O O . VAL A 1 90 ? -0.860 13.364 1.114 1.00 86.56 90 VAL A O 1
ATOM 731 N N . LEU A 1 91 ? -2.653 12.827 -0.130 1.00 88.94 91 LEU A N 1
ATOM 732 C CA . LEU A 1 91 ? -2.469 13.863 -1.151 1.00 88.94 91 LEU A CA 1
ATOM 733 C C . LEU A 1 91 ? -2.540 15.285 -0.579 1.00 88.94 91 LEU A C 1
ATOM 735 O O . LEU A 1 91 ? -1.857 16.183 -1.066 1.00 88.94 91 LEU A O 1
ATOM 739 N N . ASN A 1 92 ? -3.316 15.491 0.488 1.00 90.62 92 ASN A 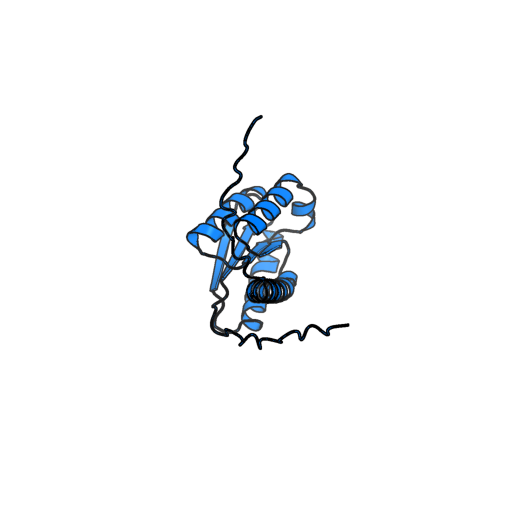N 1
ATOM 740 C CA . ASN A 1 92 ? -3.386 16.775 1.191 1.00 90.62 92 ASN A CA 1
ATOM 741 C C . ASN A 1 92 ? -2.177 17.039 2.105 1.00 90.62 92 ASN A C 1
ATOM 743 O O . ASN A 1 92 ? -2.103 18.103 2.723 1.00 90.62 92 ASN A O 1
ATOM 747 N N . THR A 1 93 ? -1.225 16.105 2.189 1.00 90.19 93 THR A N 1
ATOM 748 C CA . THR A 1 93 ? -0.020 16.214 3.017 1.00 90.19 93 THR A CA 1
ATOM 749 C C . THR A 1 93 ? 1.234 16.140 2.131 1.00 90.19 93 THR A C 1
ATOM 751 O O . THR A 1 93 ? 1.834 15.071 2.012 1.00 90.19 93 THR A O 1
ATOM 754 N N . PRO A 1 94 ? 1.689 17.260 1.528 1.00 89.69 94 PRO A N 1
ATOM 755 C CA . PRO A 1 94 ? 2.786 17.250 0.552 1.00 89.69 94 PRO A CA 1
ATOM 756 C C . PRO A 1 94 ? 4.069 16.586 1.058 1.00 89.69 94 PRO A C 1
ATOM 758 O O . PRO A 1 94 ? 4.646 15.761 0.364 1.00 89.69 94 PRO A O 1
ATOM 761 N N . ALA A 1 95 ? 4.456 16.849 2.311 1.00 91.12 95 ALA A N 1
ATOM 762 C CA . ALA A 1 95 ? 5.657 16.261 2.907 1.00 91.12 95 ALA A CA 1
ATOM 763 C C . ALA A 1 95 ? 5.613 14.723 2.978 1.00 91.12 95 ALA A C 1
ATOM 765 O O . ALA A 1 95 ? 6.646 14.064 2.885 1.00 91.12 95 ALA A O 1
ATOM 766 N N . LEU A 1 96 ? 4.420 14.146 3.147 1.00 92.62 96 LEU A N 1
ATOM 767 C CA . LEU A 1 96 ? 4.246 12.699 3.147 1.00 92.62 96 LEU A CA 1
ATOM 768 C C . LEU A 1 96 ? 4.375 12.134 1.737 1.00 92.62 96 LEU A C 1
ATOM 770 O O . LEU A 1 96 ? 5.052 11.126 1.547 1.00 92.62 96 LEU A O 1
ATOM 774 N N . MET A 1 97 ? 3.761 12.798 0.759 1.00 93.12 97 MET A N 1
ATOM 775 C CA . MET A 1 97 ? 3.866 12.386 -0.634 1.00 93.12 97 MET A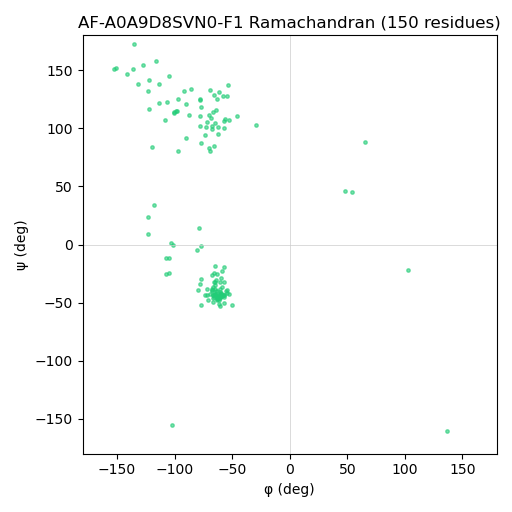 CA 1
ATOM 776 C C . MET A 1 97 ? 5.317 12.467 -1.126 1.00 93.12 97 MET A C 1
ATOM 778 O O . MET A 1 97 ? 5.825 11.493 -1.673 1.00 93.12 97 MET A O 1
ATOM 782 N N . ASP A 1 98 ? 6.019 13.565 -0.842 1.00 93.25 98 ASP A N 1
ATOM 783 C CA . ASP A 1 98 ? 7.441 13.720 -1.169 1.00 93.25 98 ASP A CA 1
ATOM 784 C C . ASP A 1 98 ? 8.281 12.597 -0.545 1.00 93.25 98 ASP A C 1
ATOM 786 O O . ASP A 1 98 ? 9.118 11.990 -1.214 1.00 93.25 98 ASP A O 1
ATOM 790 N N . GLY A 1 99 ? 8.005 12.261 0.721 1.00 93.81 99 GLY A N 1
ATOM 791 C CA . GLY A 1 99 ? 8.651 11.148 1.409 1.00 93.81 99 GLY A CA 1
ATOM 792 C C . GLY A 1 99 ? 8.400 9.802 0.726 1.00 93.81 99 GLY A C 1
ATOM 793 O O . GLY A 1 99 ? 9.340 9.039 0.523 1.00 93.81 99 GLY A O 1
ATOM 794 N N . ILE A 1 100 ? 7.160 9.514 0.329 1.00 94.25 100 ILE A N 1
ATOM 795 C CA . ILE A 1 100 ? 6.800 8.276 -0.376 1.00 94.25 100 ILE A CA 1
ATOM 796 C C . ILE A 1 100 ? 7.498 8.198 -1.738 1.00 94.25 100 ILE A C 1
ATOM 798 O O . ILE A 1 100 ? 8.117 7.176 -2.031 1.00 94.25 100 ILE A O 1
ATOM 802 N N . VAL A 1 101 ? 7.470 9.268 -2.542 1.00 93.94 101 VAL A N 1
ATOM 803 C CA . VAL A 1 101 ? 8.164 9.301 -3.843 1.00 93.94 101 VAL A CA 1
ATOM 804 C C . VAL A 1 101 ? 9.661 9.065 -3.656 1.00 93.94 101 VAL A C 1
ATOM 806 O O . VAL A 1 101 ? 10.255 8.264 -4.377 1.00 93.94 101 VAL A O 1
ATOM 809 N N . GLN A 1 102 ? 10.273 9.705 -2.657 1.00 94.69 102 GLN A N 1
ATOM 810 C CA . GLN A 1 102 ? 11.682 9.492 -2.343 1.00 94.69 102 GLN A CA 1
ATOM 811 C C . GLN A 1 102 ? 11.971 8.024 -1.995 1.00 94.69 102 GLN A C 1
ATOM 813 O O . GLN A 1 102 ? 12.967 7.478 -2.466 1.00 94.69 102 GLN A O 1
ATOM 818 N N . GLN A 1 103 ? 11.106 7.370 -1.212 1.00 94.12 103 GLN A N 1
ATOM 819 C CA . GLN A 1 103 ? 11.273 5.953 -0.880 1.00 94.12 103 GLN A CA 1
ATOM 820 C C . GLN A 1 103 ? 11.097 5.034 -2.095 1.00 94.12 103 GLN A C 1
ATOM 822 O O . GLN A 1 103 ? 11.881 4.101 -2.248 1.00 94.12 103 GLN A O 1
ATOM 827 N N . GLN A 1 104 ? 10.127 5.306 -2.974 1.00 92.19 104 GLN A N 1
ATOM 828 C CA . GLN A 1 104 ? 9.939 4.533 -4.209 1.00 92.19 104 GLN A CA 1
ATOM 829 C C . GLN A 1 104 ? 11.205 4.534 -5.068 1.00 92.19 104 GLN A C 1
ATOM 831 O O . GLN A 1 104 ? 11.630 3.484 -5.540 1.00 92.19 104 GLN A O 1
ATOM 836 N N . LEU A 1 105 ? 11.828 5.705 -5.232 1.00 90.62 105 LEU A N 1
ATOM 837 C CA . LEU A 1 105 ? 13.064 5.852 -6.001 1.00 90.62 105 LEU A CA 1
ATOM 838 C C . LEU A 1 105 ? 14.258 5.198 -5.304 1.00 90.62 105 LEU A C 1
ATOM 840 O O . LEU A 1 105 ? 15.061 4.537 -5.953 1.00 90.62 105 LEU A O 1
ATOM 844 N N . GLN A 1 106 ? 14.379 5.376 -3.986 1.00 92.62 106 GLN A N 1
ATOM 845 C CA . GLN A 1 106 ? 15.501 4.850 -3.212 1.00 92.62 106 GLN A CA 1
ATOM 846 C C . GLN A 1 106 ? 15.548 3.317 -3.215 1.00 92.62 106 GLN A C 1
ATOM 848 O O . GLN A 1 106 ? 16.634 2.746 -3.274 1.00 92.62 106 GLN A O 1
ATOM 853 N N . TRP A 1 107 ? 14.387 2.668 -3.122 1.00 90.56 107 TRP A N 1
ATOM 854 C CA . TRP A 1 107 ? 14.283 1.213 -3.006 1.00 90.56 107 TRP A CA 1
ATOM 855 C C . TRP A 1 107 ? 13.863 0.522 -4.304 1.00 90.56 107 TRP A C 1
ATOM 857 O O . TRP A 1 107 ? 13.710 -0.693 -4.300 1.00 90.56 107 TRP A O 1
ATOM 867 N N . ASN A 1 108 ? 13.670 1.275 -5.395 1.00 88.38 108 ASN A N 1
ATOM 868 C CA . ASN A 1 108 ? 13.102 0.774 -6.651 1.00 88.38 108 ASN A CA 1
ATOM 869 C C . ASN A 1 108 ? 11.819 -0.053 -6.419 1.00 88.38 108 ASN A C 1
ATOM 871 O O . ASN A 1 108 ? 11.653 -1.153 -6.939 1.00 88.38 108 ASN A O 1
ATOM 875 N N . MET A 1 109 ? 10.928 0.471 -5.578 1.00 89.06 109 MET A N 1
ATOM 876 C CA . MET A 1 109 ? 9.768 -0.248 -5.049 1.00 89.06 109 MET A CA 1
ATOM 877 C C . MET A 1 109 ? 8.481 0.493 -5.396 1.00 89.06 109 MET A C 1
ATOM 879 O O . MET A 1 109 ? 8.424 1.722 -5.304 1.00 89.06 109 MET A O 1
ATOM 883 N N . TYR A 1 110 ? 7.422 -0.244 -5.735 1.00 90.81 110 TYR A N 1
ATOM 884 C CA . TYR A 1 110 ? 6.104 0.359 -5.916 1.00 90.81 110 TYR A CA 1
ATOM 885 C C . TYR A 1 110 ? 5.447 0.638 -4.563 1.00 90.81 110 TYR A C 1
ATOM 887 O O . TYR A 1 110 ? 5.269 -0.273 -3.754 1.00 90.81 110 TYR A O 1
ATOM 895 N N . ILE A 1 111 ? 5.051 1.887 -4.321 1.00 93.69 111 ILE A N 1
ATOM 896 C CA . ILE A 1 111 ? 4.308 2.274 -3.122 1.00 93.69 111 ILE A CA 1
ATOM 897 C C . ILE A 1 111 ? 3.003 2.927 -3.562 1.00 93.69 111 ILE A C 1
ATOM 899 O O . ILE A 1 111 ? 2.987 3.800 -4.424 1.00 93.69 111 ILE A O 1
ATOM 903 N N . THR A 1 112 ? 1.896 2.503 -2.966 1.00 93.19 112 THR A N 1
ATOM 904 C CA . THR A 1 112 ? 0.578 3.075 -3.232 1.00 93.19 112 THR A CA 1
ATOM 905 C C . THR A 1 112 ? -0.194 3.307 -1.941 1.00 93.19 112 THR A C 1
ATOM 907 O O . THR A 1 112 ? 0.230 2.939 -0.843 1.00 93.19 112 THR A O 1
ATOM 910 N N . MET A 1 113 ? -1.336 3.961 -2.069 1.00 93.56 113 MET A N 1
ATOM 911 C CA . MET A 1 113 ? -2.237 4.303 -0.979 1.00 93.56 113 MET A CA 1
ATOM 912 C C . MET A 1 113 ? -3.674 4.135 -1.449 1.00 93.56 113 MET A C 1
ATOM 914 O O . MET A 1 113 ? -3.973 4.372 -2.617 1.00 93.56 113 MET A O 1
ATOM 918 N N . GLY A 1 114 ? -4.553 3.735 -0.540 1.00 94.06 114 GLY A N 1
ATOM 919 C CA . GLY A 1 114 ? -5.959 3.506 -0.853 1.00 94.06 114 GLY A CA 1
ATOM 920 C C . GLY A 1 114 ? -6.483 2.229 -0.216 1.00 94.06 114 GLY A C 1
ATOM 921 O O . GLY A 1 114 ? -5.937 1.737 0.774 1.00 94.06 114 GLY A O 1
ATOM 922 N N . GLY A 1 115 ? -7.592 1.733 -0.751 1.00 93.12 115 GLY A N 1
ATOM 923 C CA . GLY A 1 115 ? -8.307 0.573 -0.248 1.00 93.12 115 GLY A CA 1
ATOM 924 C C . GLY A 1 115 ? -8.061 -0.695 -1.059 1.00 93.12 115 GLY A C 1
ATOM 925 O O . GLY A 1 115 ? -7.039 -0.875 -1.723 1.00 93.12 115 GLY A O 1
ATOM 926 N N . ALA A 1 116 ? -9.028 -1.605 -0.979 1.00 91.94 116 ALA A N 1
ATOM 927 C CA . ALA A 1 116 ? -8.960 -2.907 -1.632 1.00 91.94 116 ALA A CA 1
ATOM 928 C C . ALA A 1 116 ? -8.911 -2.830 -3.164 1.00 91.94 116 ALA A C 1
ATOM 930 O O . ALA A 1 116 ? -8.356 -3.722 -3.801 1.00 91.94 116 ALA A O 1
ATOM 931 N N . GLU A 1 117 ? -9.442 -1.755 -3.746 1.00 91.62 117 GLU A N 1
ATOM 932 C CA . GLU A 1 117 ? -9.411 -1.476 -5.182 1.00 91.62 117 GLU A CA 1
ATOM 933 C C . GLU A 1 117 ? -7.991 -1.397 -5.754 1.00 91.62 117 GLU A C 1
ATOM 935 O O . GLU A 1 117 ? -7.796 -1.646 -6.937 1.00 91.62 117 GLU A O 1
ATOM 940 N N . ARG A 1 118 ? -6.988 -1.115 -4.914 1.00 92.00 118 ARG A N 1
ATOM 941 C CA . ARG A 1 118 ? -5.589 -0.989 -5.334 1.00 92.00 118 ARG A CA 1
ATOM 942 C C . ARG A 1 118 ? -4.861 -2.323 -5.505 1.00 92.00 118 ARG A C 1
ATOM 944 O O . ARG A 1 118 ? -3.704 -2.321 -5.911 1.00 92.00 118 ARG A O 1
ATOM 951 N N . ALA A 1 119 ? -5.489 -3.453 -5.179 1.00 89.62 119 ALA A N 1
ATOM 952 C CA . ALA A 1 119 ? -4.850 -4.766 -5.289 1.00 89.62 119 ALA A CA 1
ATOM 953 C C . ALA A 1 119 ? -4.514 -5.136 -6.744 1.00 89.62 119 ALA A C 1
ATOM 955 O O . ALA A 1 119 ? -3.410 -5.609 -7.008 1.00 89.62 119 ALA A O 1
ATOM 956 N N . ASP A 1 120 ? -5.442 -4.889 -7.674 1.00 89.25 120 ASP A N 1
ATOM 957 C CA . ASP A 1 120 ? -5.240 -5.132 -9.106 1.00 89.25 120 ASP A CA 1
ATOM 958 C C . ASP A 1 120 ? -4.167 -4.184 -9.678 1.00 89.25 120 ASP A C 1
ATOM 960 O O . ASP A 1 120 ? -3.183 -4.650 -10.255 1.00 89.25 120 ASP A O 1
ATOM 964 N N . ASP A 1 121 ? -4.291 -2.875 -9.404 1.00 88.44 121 ASP A N 1
ATOM 965 C CA . ASP A 1 121 ? -3.312 -1.848 -9.803 1.00 88.44 121 ASP A CA 1
ATOM 966 C C . ASP A 1 121 ? -1.888 -2.202 -9.347 1.00 88.44 121 ASP A C 1
ATOM 968 O O . ASP A 1 121 ? -0.913 -2.030 -10.078 1.00 88.44 121 ASP A O 1
ATOM 972 N N . MET A 1 122 ? -1.757 -2.692 -8.112 1.00 87.38 122 MET A N 1
ATOM 973 C CA . MET A 1 122 ? -0.469 -3.052 -7.532 1.00 87.38 122 MET A CA 1
ATOM 974 C C . MET A 1 122 ? 0.188 -4.215 -8.267 1.00 87.38 122 MET A C 1
ATOM 976 O O . MET A 1 122 ? 1.395 -4.173 -8.508 1.00 87.38 122 MET A O 1
ATOM 980 N N . GLN A 1 123 ? -0.580 -5.243 -8.627 1.00 84.38 123 GLN A N 1
ATOM 981 C CA . GLN A 1 123 ? -0.038 -6.371 -9.374 1.00 84.38 123 GLN A CA 1
ATOM 982 C C . GLN A 1 123 ? 0.388 -5.947 -10.785 1.00 84.38 123 GLN A C 1
ATOM 984 O O . GLN A 1 123 ? 1.472 -6.323 -11.233 1.00 84.38 123 GLN A O 1
ATOM 989 N N . GLU A 1 124 ? -0.434 -5.146 -11.466 1.00 85.19 124 GLU A N 1
ATOM 990 C CA . GLU A 1 124 ? -0.132 -4.633 -12.806 1.00 85.19 124 GLU A CA 1
ATOM 991 C C . GLU A 1 124 ? 1.127 -3.759 -12.802 1.00 85.19 124 GLU A C 1
ATOM 993 O O . GLU A 1 124 ? 2.028 -3.941 -13.627 1.00 85.19 124 GLU A O 1
ATOM 998 N N . MET A 1 125 ? 1.233 -2.841 -11.839 1.00 86.62 125 MET A N 1
ATOM 999 C CA . MET A 1 125 ? 2.385 -1.951 -11.748 1.00 86.62 125 MET A CA 1
ATOM 1000 C C . MET A 1 125 ? 3.661 -2.711 -11.394 1.00 86.62 125 MET A C 1
ATOM 1002 O O . MET A 1 125 ? 4.716 -2.435 -11.961 1.00 86.62 125 MET A O 1
ATOM 1006 N N . TYR A 1 126 ? 3.572 -3.709 -10.514 1.00 83.06 126 TYR A N 1
ATOM 1007 C CA . TYR A 1 126 ? 4.708 -4.571 -10.214 1.00 83.06 126 TYR A CA 1
ATOM 1008 C C . TYR A 1 126 ? 5.208 -5.325 -11.455 1.00 83.06 126 TYR A C 1
ATOM 1010 O O . TYR A 1 126 ? 6.409 -5.334 -11.732 1.00 83.06 126 TYR A O 1
ATOM 1018 N N . ALA A 1 127 ? 4.295 -5.913 -12.236 1.00 83.62 127 ALA A N 1
ATOM 1019 C CA . ALA A 1 127 ? 4.646 -6.588 -13.484 1.00 83.62 127 ALA A CA 1
ATOM 1020 C C . ALA A 1 127 ? 5.295 -5.620 -14.489 1.00 83.62 127 ALA A C 1
ATOM 1022 O O . ALA A 1 127 ? 6.302 -5.956 -15.111 1.00 83.62 127 ALA A O 1
ATOM 1023 N N . THR A 1 128 ? 4.770 -4.396 -14.581 1.00 85.31 128 THR A N 1
ATOM 1024 C CA . THR A 1 128 ? 5.322 -3.339 -15.437 1.00 85.31 128 THR A CA 1
ATOM 1025 C C . THR A 1 128 ? 6.737 -2.947 -15.003 1.00 85.31 128 THR A C 1
ATOM 1027 O O . THR A 1 128 ? 7.637 -2.877 -15.836 1.00 85.31 128 THR A O 1
ATOM 1030 N N . MET A 1 129 ? 6.973 -2.740 -13.703 1.00 81.75 129 MET A N 1
ATOM 1031 C CA . MET A 1 129 ? 8.301 -2.407 -13.171 1.00 81.75 129 MET A CA 1
ATOM 1032 C C . MET A 1 129 ? 9.328 -3.506 -13.461 1.00 81.75 129 MET A C 1
ATOM 1034 O O . MET A 1 129 ? 10.438 -3.205 -13.895 1.00 81.75 129 MET A O 1
ATOM 1038 N N . ARG A 1 130 ? 8.937 -4.775 -13.301 1.00 81.44 130 ARG A N 1
ATOM 1039 C CA . ARG A 1 130 ? 9.765 -5.940 -13.647 1.00 81.44 130 ARG A CA 1
ATOM 1040 C C . ARG A 1 130 ? 10.118 -5.982 -15.134 1.00 81.44 130 ARG A C 1
ATOM 1042 O O . ARG A 1 130 ? 11.262 -6.260 -15.481 1.00 81.44 130 ARG A O 1
ATOM 1049 N N . GLU A 1 131 ? 9.160 -5.705 -16.017 1.00 83.38 131 GLU A N 1
ATOM 1050 C CA . GLU A 1 131 ? 9.411 -5.650 -17.463 1.00 83.38 131 GLU A CA 1
ATOM 1051 C C . GLU A 1 131 ? 10.358 -4.498 -17.824 1.00 83.38 131 GLU A C 1
ATOM 1053 O O . GLU A 1 131 ? 11.293 -4.676 -18.608 1.00 83.38 131 GLU A O 1
ATOM 1058 N N . MET A 1 132 ? 10.159 -3.325 -17.221 1.00 83.12 132 MET A N 1
ATOM 1059 C CA . MET A 1 132 ? 11.029 -2.165 -17.419 1.00 83.12 132 MET A CA 1
ATOM 1060 C C . MET A 1 132 ? 12.458 -2.429 -16.936 1.00 83.12 132 MET A C 1
ATOM 1062 O O . MET A 1 132 ? 13.402 -2.047 -17.620 1.00 83.12 132 MET A O 1
ATOM 1066 N N . GLU A 1 133 ? 12.631 -3.113 -15.805 1.00 80.50 133 GLU A N 1
ATOM 1067 C CA . GLU A 1 133 ? 13.943 -3.532 -15.304 1.00 80.50 133 GLU A CA 1
ATOM 1068 C C . GLU A 1 133 ? 14.601 -4.560 -16.236 1.00 80.50 133 GLU A C 1
ATOM 1070 O O . GLU A 1 133 ? 15.757 -4.399 -16.616 1.00 80.50 133 GLU A O 1
ATOM 1075 N N . ALA A 1 134 ? 13.854 -5.570 -16.692 1.00 78.69 134 ALA A N 1
ATOM 1076 C CA . ALA A 1 134 ? 14.367 -6.593 -17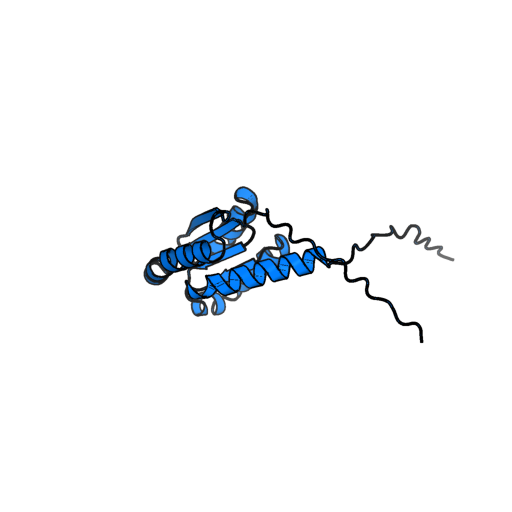.606 1.00 78.69 134 ALA A CA 1
ATOM 1077 C C . ALA A 1 134 ? 14.745 -6.045 -18.996 1.00 78.69 134 ALA A C 1
ATOM 1079 O O . ALA A 1 134 ? 15.545 -6.649 -19.713 1.00 78.69 134 ALA A O 1
ATOM 1080 N N . THR A 1 135 ? 14.145 -4.923 -19.396 1.00 82.31 135 THR A N 1
ATOM 1081 C CA . THR A 1 135 ? 14.398 -4.251 -20.678 1.00 82.31 135 THR A CA 1
ATOM 1082 C C . THR A 1 135 ? 15.315 -3.036 -20.547 1.00 82.31 135 THR A C 1
ATOM 1084 O O . THR A 1 135 ? 15.632 -2.407 -21.564 1.00 82.31 135 THR A O 1
ATOM 1087 N N . ALA A 1 136 ? 15.767 -2.717 -19.330 1.00 74.19 136 ALA A N 1
ATOM 1088 C CA . ALA A 1 136 ? 16.688 -1.621 -19.090 1.00 74.19 136 ALA A CA 1
ATOM 1089 C C . ALA A 1 136 ? 18.007 -1.882 -19.840 1.00 74.19 136 ALA A C 1
ATOM 1091 O O . ALA A 1 136 ? 18.553 -2.985 -19.774 1.00 74.19 136 ALA A O 1
ATOM 1092 N N . PRO A 1 137 ? 18.526 -0.899 -20.596 1.00 71.75 137 PRO A N 1
ATOM 1093 C CA . PRO A 1 137 ? 19.826 -1.042 -21.227 1.00 71.75 137 PRO A CA 1
ATOM 1094 C C . PRO A 1 137 ? 20.909 -1.107 -20.147 1.00 71.75 137 PRO A C 1
ATOM 1096 O O . PRO A 1 137 ? 20.986 -0.218 -19.298 1.00 71.75 137 PRO A O 1
ATOM 1099 N N . ASP A 1 138 ? 21.768 -2.125 -20.219 1.00 61.09 138 ASP A N 1
ATOM 1100 C CA . ASP A 1 138 ? 23.020 -2.145 -19.469 1.00 61.09 138 ASP A CA 1
ATOM 1101 C C . ASP A 1 138 ? 23.861 -0.964 -19.962 1.00 61.09 138 ASP A C 1
ATOM 1103 O O . ASP A 1 138 ? 24.434 -0.983 -21.055 1.00 61.09 138 ASP A O 1
ATOM 1107 N N . TYR A 1 139 ? 23.881 0.118 -19.190 1.00 54.62 139 TYR A N 1
ATOM 1108 C CA . TYR A 1 139 ? 24.872 1.157 -19.395 1.00 54.62 139 TYR A CA 1
ATOM 1109 C C . TYR A 1 139 ? 26.189 0.601 -18.870 1.00 54.62 139 TYR A C 1
ATOM 1111 O O . TYR A 1 139 ? 26.476 0.698 -17.676 1.00 54.62 139 TYR A O 1
ATOM 1119 N N . ASP A 1 140 ? 26.983 0.010 -19.764 1.00 46.88 140 ASP A N 1
ATOM 1120 C CA . ASP A 1 140 ? 28.409 -0.164 -19.527 1.00 46.88 140 ASP A CA 1
ATOM 1121 C C . ASP A 1 140 ? 28.959 1.217 -19.169 1.00 46.88 140 ASP A C 1
ATOM 1123 O O . ASP A 1 140 ? 29.042 2.122 -20.005 1.00 46.88 140 ASP A O 1
ATOM 1127 N N . VAL A 1 141 ? 29.278 1.412 -17.890 1.00 51.62 141 VAL A N 1
ATOM 1128 C CA . VAL A 1 141 ? 30.073 2.551 -17.451 1.00 51.62 141 VAL A CA 1
ATOM 1129 C C . VAL A 1 141 ? 31.474 2.289 -17.990 1.00 51.62 141 VAL A C 1
ATOM 1131 O O . VAL A 1 141 ? 32.341 1.777 -17.284 1.00 51.62 141 VAL A O 1
ATOM 1134 N N . GLU A 1 142 ? 31.693 2.595 -19.269 1.00 44.72 142 GLU A N 1
ATOM 1135 C CA . GLU A 1 142 ? 33.037 2.834 -19.764 1.00 44.72 142 GLU A CA 1
ATOM 1136 C C . GLU A 1 142 ? 33.591 3.968 -18.901 1.00 44.72 142 GLU A C 1
ATOM 1138 O O . GLU A 1 142 ? 33.160 5.122 -18.985 1.00 44.72 142 GLU A O 1
ATOM 1143 N N . GLN A 1 143 ? 34.501 3.602 -17.995 1.00 45.78 143 GLN A N 1
ATOM 1144 C CA . GLN A 1 143 ? 35.411 4.535 -17.358 1.00 45.78 143 GLN A CA 1
ATOM 1145 C C . GLN A 1 143 ? 35.968 5.430 -18.460 1.00 45.78 143 GLN A C 1
ATOM 1147 O O . GLN A 1 143 ? 36.730 4.977 -19.312 1.00 45.78 143 GLN A O 1
ATOM 1152 N N . SER A 1 144 ? 35.579 6.704 -18.461 1.00 44.62 144 SER A N 1
ATOM 1153 C CA . SER A 1 144 ? 36.292 7.707 -19.233 1.00 44.62 144 SER A CA 1
ATOM 1154 C C . SER A 1 144 ? 37.644 7.919 -18.554 1.00 44.62 144 SER A C 1
ATOM 1156 O O . SER A 1 144 ? 37.807 8.809 -17.716 1.00 44.62 144 SER A O 1
ATOM 1158 N N . ASP A 1 145 ? 38.587 7.043 -18.884 1.00 47.53 145 ASP A N 1
ATOM 1159 C CA . ASP A 1 145 ? 40.010 7.283 -18.735 1.00 47.53 145 ASP A CA 1
ATOM 1160 C C . ASP A 1 145 ? 40.376 8.595 -19.454 1.00 47.53 145 ASP A C 1
ATOM 1162 O O . ASP A 1 145 ? 39.946 8.861 -20.577 1.00 47.53 145 ASP A O 1
ATOM 1166 N N . ASN A 1 146 ? 41.217 9.388 -18.789 1.00 47.94 146 ASN A N 1
ATOM 1167 C CA . ASN A 1 146 ? 41.959 10.548 -19.291 1.00 47.94 146 ASN A CA 1
ATOM 1168 C C . ASN A 1 146 ? 41.170 11.790 -19.740 1.00 47.94 146 ASN A C 1
ATOM 1170 O O . ASN A 1 146 ? 40.985 12.055 -20.927 1.00 47.94 146 ASN A O 1
ATOM 1174 N N . PHE A 1 147 ? 40.908 12.678 -18.777 1.00 45.84 147 PHE A N 1
ATOM 1175 C CA . PHE A 1 147 ? 40.872 14.118 -19.042 1.00 45.84 147 PHE A CA 1
ATOM 1176 C C . PHE A 1 147 ? 42.235 14.729 -18.663 1.00 45.84 147 PHE A C 1
ATOM 1178 O O . PHE A 1 147 ? 42.413 15.267 -17.572 1.00 45.84 147 PHE A O 1
ATOM 1185 N N . ASP A 1 148 ? 43.221 14.599 -19.556 1.00 49.66 148 ASP A N 1
ATOM 1186 C CA . ASP A 1 148 ? 44.494 15.324 -19.455 1.00 49.66 148 ASP A CA 1
ATOM 1187 C C . ASP A 1 148 ? 44.241 16.797 -19.813 1.00 49.66 148 ASP A C 1
ATOM 1189 O O . ASP A 1 148 ? 44.093 17.167 -20.980 1.00 49.66 148 ASP A O 1
ATOM 1193 N N . ILE A 1 149 ? 44.148 17.657 -18.798 1.00 50.41 149 ILE A N 1
ATOM 1194 C CA . ILE A 1 149 ? 44.056 19.108 -18.985 1.00 50.41 149 ILE A CA 1
ATOM 1195 C C . ILE A 1 149 ? 45.483 19.661 -19.000 1.00 50.41 149 ILE A C 1
ATOM 1197 O O . ILE A 1 149 ? 46.042 19.995 -17.956 1.00 50.41 149 ILE A O 1
ATOM 1201 N N . SER A 1 150 ? 46.093 19.772 -20.183 1.00 49.66 150 SER A N 1
ATOM 1202 C CA . SER A 1 150 ? 47.338 20.528 -20.333 1.00 49.66 150 SER A CA 1
ATOM 1203 C C . SER A 1 150 ? 47.028 22.027 -20.367 1.00 49.66 150 SER A C 1
ATOM 1205 O O . SER A 1 150 ? 46.466 22.527 -21.344 1.00 49.66 150 SER A O 1
ATOM 1207 N N . PHE A 1 151 ? 47.411 22.757 -19.322 1.00 48.44 151 PHE A N 1
ATOM 1208 C CA . PHE A 1 151 ? 47.472 24.216 -19.372 1.00 48.44 151 PHE A CA 1
ATOM 1209 C C . PHE A 1 151 ? 48.730 24.631 -20.146 1.00 48.44 151 PHE A C 1
ATOM 1211 O O . PHE A 1 151 ? 49.842 24.286 -19.745 1.00 48.44 151 PHE A O 1
ATOM 1218 N N . SER A 1 152 ? 48.533 25.326 -21.269 1.00 57.25 152 SER A N 1
ATOM 1219 C CA . SER A 1 152 ? 49.573 26.086 -21.981 1.00 57.25 152 SER A CA 1
ATOM 1220 C C . SER A 1 152 ? 49.482 27.556 -21.603 1.00 57.25 152 SER A C 1
ATOM 1222 O O . SER A 1 152 ? 48.331 28.040 -21.495 1.00 57.25 152 SER A O 1
#

Mean predicted aligned error: 10.94 Å